Protein AF-A0A949FBZ5-F1 (afdb_monomer_lite)

Foldseek 3Di:
DDDDDDDDDDPPPPPPPPDDPDPPPPPDPPDDLVRLLVQLLVCVVVLVVVSNLVSLVVLCVVQVVVLQVLQVVDPAADDPVCLVVNSSLQSNLSSLQSNLVSCVVVVNNVSSVVSPVCSCPRRVNHDDDDD

Structure (mmCIF, N/CA/C/O backbone):
data_AF-A0A949FBZ5-F1
#
_entry.id   AF-A0A949FBZ5-F1
#
loop_
_atom_site.group_PDB
_atom_site.id
_atom_site.type_symbol
_atom_site.label_atom_id
_atom_site.label_alt_id
_atom_site.label_comp_id
_atom_site.label_asym_id
_atom_site.label_entity_id
_atom_site.label_seq_id
_atom_site.pdbx_PDB_ins_code
_atom_site.Cartn_x
_atom_site.Cartn_y
_atom_site.Cartn_z
_atom_site.occupancy
_atom_site.B_iso_or_equiv
_atom_site.auth_seq_id
_atom_site.auth_comp_id
_atom_site.auth_asym_id
_atom_site.auth_atom_id
_atom_site.pdbx_PDB_model_num
ATOM 1 N N . MET A 1 1 ? -19.988 66.604 53.204 1.00 41.81 1 MET A N 1
ATOM 2 C CA . MET A 1 1 ? -20.875 66.947 52.066 1.00 41.81 1 MET A CA 1
ATOM 3 C C . MET A 1 1 ? -20.045 67.502 50.923 1.00 41.81 1 MET A C 1
ATOM 5 O O . MET A 1 1 ? -19.118 68.251 51.193 1.00 41.81 1 MET A O 1
ATOM 9 N N . LYS A 1 2 ? -20.476 67.190 49.692 1.00 40.50 2 LYS A N 1
ATOM 10 C CA . LYS A 1 2 ? -19.964 67.603 48.368 1.00 40.50 2 LYS A CA 1
ATOM 11 C C . LYS A 1 2 ? -18.886 66.686 47.783 1.00 40.50 2 LYS A C 1
ATOM 13 O O . LYS A 1 2 ? -17.691 66.874 47.959 1.00 40.50 2 LYS A O 1
ATOM 18 N N . GLY A 1 3 ? -19.403 65.667 47.093 1.00 39.62 3 GLY A N 1
ATOM 19 C CA . GLY A 1 3 ? -18.664 64.713 46.285 1.00 39.62 3 GLY A CA 1
ATOM 20 C C . GLY A 1 3 ? -18.083 65.329 45.015 1.00 39.62 3 GLY A C 1
ATOM 21 O O . GLY A 1 3 ? -18.662 66.225 44.394 1.00 39.62 3 GLY A O 1
ATOM 22 N N . LEU A 1 4 ? -16.925 64.791 44.657 1.00 41.66 4 LEU A N 1
ATOM 23 C CA . LEU A 1 4 ? -16.175 65.044 43.443 1.00 41.66 4 LEU A CA 1
ATOM 24 C C . LEU A 1 4 ? -16.866 64.317 42.278 1.00 41.66 4 LEU A C 1
ATOM 26 O O . LEU A 1 4 ? -16.998 63.095 42.284 1.00 41.66 4 LEU A O 1
ATOM 30 N N . LYS A 1 5 ? -17.357 65.076 41.296 1.00 49.12 5 LYS A N 1
ATOM 31 C CA . LYS A 1 5 ? -17.934 64.538 40.060 1.00 49.12 5 LYS A CA 1
ATOM 32 C C . LYS A 1 5 ? -16.803 64.297 39.062 1.00 49.12 5 LYS A C 1
ATOM 34 O O . LYS A 1 5 ? -16.218 65.263 38.586 1.00 49.12 5 LYS A O 1
ATOM 39 N N . PHE A 1 6 ? -16.546 63.041 38.707 1.00 40.97 6 PHE A N 1
ATOM 40 C CA . PHE A 1 6 ? -15.725 62.695 37.548 1.00 40.97 6 PHE A CA 1
ATOM 41 C C . PHE A 1 6 ? -16.585 61.893 36.569 1.00 40.97 6 PHE A C 1
ATOM 43 O O . PHE A 1 6 ? -16.978 60.759 36.835 1.00 40.97 6 PHE A O 1
ATOM 50 N N . LYS A 1 7 ? -16.946 62.528 35.456 1.00 46.94 7 LYS A N 1
ATOM 51 C CA . LYS A 1 7 ? -17.469 61.878 34.254 1.00 46.94 7 LYS A CA 1
ATOM 52 C C . LYS A 1 7 ? -16.544 62.283 33.119 1.00 46.94 7 LYS A C 1
ATOM 54 O O . LYS A 1 7 ? -16.346 63.479 32.963 1.00 46.94 7 LYS A O 1
ATOM 59 N N . VAL A 1 8 ? -16.029 61.290 32.397 1.00 49.94 8 VAL A N 1
ATOM 60 C CA . VAL A 1 8 ? -15.719 61.189 30.949 1.00 49.94 8 VAL A CA 1
ATOM 61 C C . VAL A 1 8 ? -14.818 59.944 30.851 1.00 49.94 8 VAL A C 1
ATOM 63 O O . VAL A 1 8 ? -13.660 59.979 31.240 1.00 49.94 8 VAL A O 1
ATOM 66 N N . ILE A 1 9 ? -15.398 58.746 30.746 1.00 52.09 9 ILE A N 1
ATOM 67 C CA . ILE A 1 9 ? -15.591 57.991 29.491 1.00 52.09 9 ILE A CA 1
ATOM 68 C C . 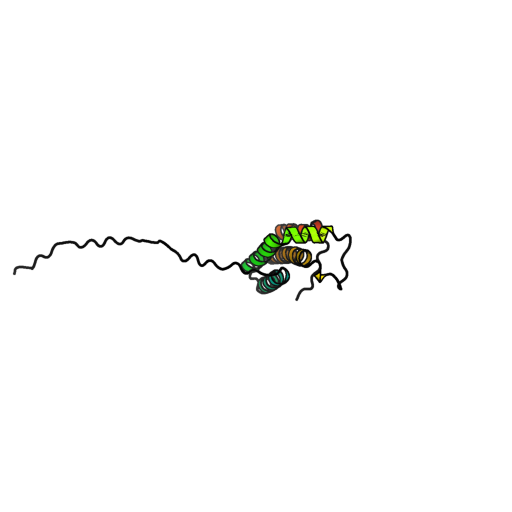ILE A 1 9 ? -14.308 57.956 28.648 1.00 52.09 9 ILE A C 1
ATOM 70 O O . ILE A 1 9 ? -14.118 58.775 27.756 1.00 52.09 9 ILE A O 1
ATOM 74 N N . VAL A 1 10 ? -13.464 56.957 28.910 1.00 47.28 10 VAL A N 1
ATOM 75 C CA . VAL A 1 10 ? -12.495 56.441 27.937 1.00 47.28 10 VAL A CA 1
ATOM 76 C C . VAL A 1 10 ? -13.044 55.092 27.486 1.00 47.28 10 VAL A C 1
ATOM 78 O O . VAL A 1 10 ? -12.854 54.076 28.150 1.00 47.28 10 VAL A O 1
ATOM 81 N N . ALA A 1 11 ? -13.818 55.097 26.403 1.00 50.03 11 ALA A N 1
ATOM 82 C CA . ALA A 1 11 ? -14.208 53.869 25.728 1.00 50.03 11 ALA A CA 1
ATOM 83 C C . ALA A 1 11 ? -12.986 53.371 24.947 1.00 50.03 11 ALA A C 1
ATOM 85 O O . ALA A 1 11 ? -12.652 53.892 23.885 1.00 50.03 11 ALA A O 1
ATOM 86 N N . PHE A 1 12 ? -12.285 52.400 25.529 1.00 48.59 12 PHE A N 1
ATOM 87 C CA . PHE A 1 12 ? -11.263 51.615 24.852 1.00 48.59 12 PHE A CA 1
ATOM 88 C C . PHE A 1 12 ? -11.953 50.838 23.722 1.00 48.59 12 PHE A C 1
ATOM 90 O O . PHE A 1 12 ? -12.697 49.891 23.975 1.00 48.59 12 PHE A O 1
ATOM 97 N N . PHE A 1 13 ? -11.736 51.252 22.474 1.00 47.72 13 PHE A N 1
ATOM 98 C CA . PHE A 1 13 ? -11.992 50.397 21.320 1.00 47.72 13 PHE A CA 1
ATOM 99 C C . PHE A 1 13 ? -10.988 49.240 21.384 1.00 47.72 13 PHE A C 1
ATOM 101 O O . PHE A 1 13 ? -9.863 49.347 20.900 1.00 47.72 13 PHE A O 1
ATOM 108 N N . LEU A 1 14 ? -11.386 48.135 22.021 1.00 50.00 14 LEU A N 1
ATOM 109 C CA . LEU A 1 14 ? -10.756 46.837 21.814 1.00 50.00 14 LEU A CA 1
ATOM 110 C C . LEU A 1 14 ? -11.072 46.417 20.380 1.00 50.00 14 LEU A C 1
ATOM 112 O O . LEU A 1 14 ? -12.089 45.787 20.097 1.00 50.00 14 LEU A O 1
ATOM 116 N N . VAL A 1 15 ? -10.191 46.815 19.465 1.00 48.91 15 VAL A N 1
ATOM 117 C CA . VAL A 1 15 ? -10.032 46.144 18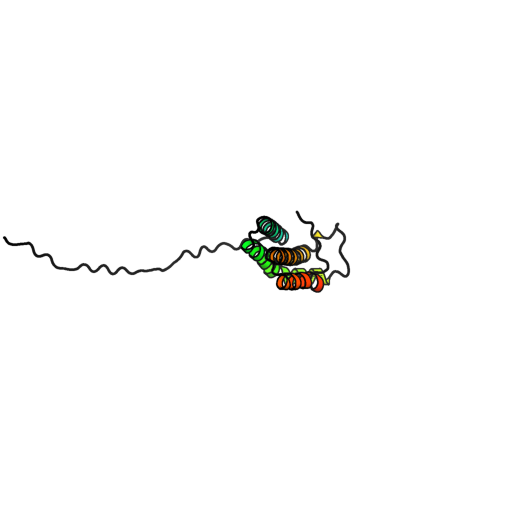.182 1.00 48.91 15 VAL A CA 1
ATOM 118 C C . VAL A 1 15 ? -9.593 44.724 18.525 1.00 48.91 15 VAL A C 1
ATOM 120 O O . VAL A 1 15 ? -8.423 44.459 18.790 1.00 48.91 15 VAL A O 1
ATOM 123 N N . LEU A 1 16 ? -10.569 43.821 18.594 1.00 51.84 16 LEU A N 1
ATOM 124 C CA . LEU A 1 16 ? -10.372 42.378 18.589 1.00 51.84 16 LEU A CA 1
ATOM 125 C C . LEU A 1 16 ? -9.872 42.005 17.191 1.00 51.84 16 LEU A C 1
ATOM 127 O O . LEU A 1 16 ? -10.604 41.529 16.327 1.00 51.84 16 LEU A O 1
ATOM 131 N N . TRP A 1 17 ? -8.596 42.301 16.965 1.00 48.78 17 TRP A N 1
ATOM 132 C CA . TRP A 1 17 ? -7.828 41.820 15.835 1.00 48.78 17 TRP A CA 1
ATOM 133 C C . TRP A 1 17 ? -7.444 40.370 16.146 1.00 48.78 17 TRP A C 1
ATOM 135 O O . TRP A 1 17 ? -6.321 40.059 16.527 1.00 48.78 17 TRP A O 1
ATOM 145 N N . CYS A 1 18 ? -8.410 39.458 16.025 1.00 46.59 18 CYS A N 1
ATOM 146 C CA . CYS A 1 18 ? -8.102 38.051 15.793 1.00 46.59 18 CYS A CA 1
ATOM 147 C C . CYS A 1 18 ? -7.612 37.925 14.348 1.00 46.59 18 CYS A C 1
ATOM 149 O O . CYS A 1 18 ? -8.332 37.457 13.473 1.00 46.59 18 CYS A O 1
ATOM 151 N N . SER A 1 19 ? -6.405 38.400 14.067 1.00 49.50 19 SER A N 1
ATOM 152 C CA . SER A 1 19 ? -5.719 38.079 12.820 1.00 49.50 19 SER A CA 1
ATOM 153 C C . SER A 1 19 ? -4.438 37.350 13.149 1.00 49.50 19 SER A C 1
ATOM 155 O O . SER A 1 19 ? -3.570 37.881 13.837 1.00 49.50 19 SER A O 1
ATOM 157 N N . GLY A 1 20 ? -4.349 36.139 12.618 1.00 49.75 20 GLY A N 1
ATOM 158 C CA . GLY A 1 20 ? -3.165 35.313 12.711 1.00 49.75 20 GLY A CA 1
ATOM 159 C C . GLY A 1 20 ? -3.230 34.359 13.886 1.00 49.75 20 GLY A C 1
ATOM 160 O O . GLY A 1 20 ? -2.381 34.402 14.768 1.00 49.75 20 GLY A O 1
ATOM 161 N N . GLY A 1 21 ? -4.188 33.426 13.856 1.00 49.44 21 GLY A N 1
ATOM 162 C CA . GLY A 1 21 ? -3.811 32.087 14.292 1.00 49.44 21 GLY A CA 1
ATOM 163 C C . GLY A 1 21 ? -2.518 31.747 13.554 1.00 49.44 21 GLY A C 1
ATOM 164 O O . GLY A 1 21 ? -2.453 31.929 12.336 1.00 49.44 21 GLY A O 1
ATOM 165 N N . LEU A 1 22 ? -1.475 31.389 14.304 1.00 44.25 22 LEU A N 1
ATOM 166 C CA . LEU A 1 22 ? -0.273 30.797 13.745 1.00 44.25 22 LEU A CA 1
ATOM 167 C C . LEU A 1 22 ? -0.735 29.665 12.829 1.00 44.25 22 LEU A C 1
ATOM 169 O O . LEU A 1 22 ? -1.101 28.592 13.301 1.00 44.25 22 LEU A O 1
ATOM 173 N N . VAL A 1 23 ? -0.725 29.900 11.520 1.00 56.47 23 VAL A N 1
ATOM 174 C CA . VAL A 1 23 ? -0.558 28.805 10.581 1.00 56.47 23 VAL A CA 1
ATOM 175 C C . VAL A 1 23 ? 0.891 28.407 10.794 1.00 56.47 23 VAL A C 1
ATOM 177 O O . VAL A 1 23 ? 1.808 28.967 10.196 1.00 56.47 23 VAL A O 1
ATOM 180 N N . ALA A 1 24 ? 1.108 27.525 11.768 1.00 47.91 24 ALA A N 1
ATOM 181 C CA . ALA A 1 24 ? 2.270 26.674 11.739 1.00 47.91 24 ALA A CA 1
ATOM 182 C C . ALA A 1 24 ? 2.131 25.917 10.419 1.00 47.91 24 ALA A C 1
ATOM 184 O O . ALA A 1 24 ? 1.331 24.991 10.316 1.00 47.91 24 ALA A O 1
ATOM 185 N N . ASN A 1 25 ? 2.827 26.388 9.384 1.00 48.03 25 ASN A N 1
ATOM 186 C CA . ASN A 1 25 ? 3.172 25.536 8.264 1.00 48.03 25 ASN A CA 1
ATOM 187 C C . ASN A 1 25 ? 4.016 24.428 8.888 1.00 48.03 25 ASN A C 1
ATOM 189 O O . ASN A 1 25 ? 5.217 24.601 9.090 1.00 48.03 25 ASN A O 1
ATOM 193 N N . ALA A 1 26 ? 3.355 23.353 9.319 1.00 56.94 26 ALA A N 1
ATOM 194 C CA . ALA A 1 26 ? 4.017 22.084 9.502 1.00 56.94 26 ALA A CA 1
ATOM 195 C C . ALA A 1 26 ? 4.580 21.769 8.120 1.00 56.94 26 ALA A C 1
ATOM 197 O O . ALA A 1 26 ? 3.823 21.543 7.179 1.00 56.94 26 ALA A O 1
ATOM 198 N N . GLU A 1 27 ? 5.890 21.924 7.978 1.00 58.28 27 GLU A N 1
ATOM 199 C CA . GLU A 1 27 ? 6.611 21.450 6.811 1.00 58.28 27 GLU A CA 1
ATOM 200 C C . GLU A 1 27 ? 6.234 19.975 6.658 1.00 58.28 27 GLU A C 1
ATOM 202 O O . GLU A 1 27 ? 6.450 19.179 7.575 1.00 58.28 27 GLU A O 1
ATOM 207 N N . GLU A 1 28 ? 5.514 19.654 5.581 1.00 65.50 28 GLU A N 1
ATOM 208 C CA . GLU A 1 28 ? 5.059 18.295 5.318 1.00 65.50 28 GLU A CA 1
ATOM 209 C C . GLU A 1 28 ? 6.308 17.416 5.213 1.00 65.50 28 GLU A C 1
ATOM 211 O O . GLU A 1 28 ? 7.181 17.684 4.390 1.00 65.50 28 GLU A O 1
ATOM 216 N N . GLU A 1 29 ? 6.437 16.432 6.110 1.00 73.56 29 GLU A N 1
ATOM 217 C CA . GLU A 1 29 ? 7.624 15.576 6.204 1.00 73.56 29 GLU A CA 1
ATOM 218 C C . GLU A 1 29 ? 7.842 14.892 4.840 1.00 73.56 29 GLU A C 1
ATOM 220 O O . GLU A 1 29 ? 7.065 14.020 4.446 1.00 73.56 29 GLU A O 1
ATOM 225 N N . GLU A 1 30 ? 8.873 15.304 4.089 1.00 85.50 30 GLU A N 1
ATOM 226 C CA . GLU A 1 30 ? 9.219 14.674 2.813 1.00 85.50 30 GLU A CA 1
ATOM 227 C C . GLU A 1 30 ? 9.878 13.319 3.087 1.00 85.50 30 GLU A C 1
ATOM 229 O O . GLU A 1 30 ? 11.093 13.192 3.252 1.00 85.50 30 GLU A O 1
ATOM 234 N N . LEU A 1 31 ? 9.037 12.295 3.199 1.00 93.19 31 LEU A N 1
ATOM 235 C CA . LEU A 1 31 ? 9.446 10.928 3.482 1.00 93.19 31 LEU A CA 1
ATOM 236 C C . LEU A 1 31 ? 9.656 10.135 2.195 1.00 93.19 31 LEU A C 1
ATOM 238 O O . LEU A 1 31 ? 8.905 10.270 1.233 1.00 93.19 31 LEU A O 1
ATOM 242 N N . SER A 1 32 ? 10.657 9.254 2.208 1.00 95.62 32 SER A N 1
ATOM 243 C CA . SER A 1 32 ? 10.807 8.226 1.178 1.00 95.62 32 SER A CA 1
ATOM 244 C C . SER A 1 32 ? 9.666 7.199 1.257 1.00 95.62 32 SER A C 1
ATOM 246 O O . SER A 1 32 ? 9.045 7.062 2.321 1.00 95.62 32 SER A O 1
ATOM 248 N N . PRO A 1 33 ? 9.420 6.407 0.192 1.00 95.62 33 PRO A N 1
ATOM 249 C CA . PRO A 1 33 ? 8.411 5.346 0.221 1.00 95.62 33 PRO A CA 1
ATOM 250 C C . PRO A 1 33 ? 8.589 4.411 1.427 1.00 95.62 33 PRO A C 1
ATOM 252 O O . PRO A 1 33 ? 7.641 4.157 2.171 1.00 95.62 33 PRO A O 1
ATOM 255 N N . LYS A 1 34 ? 9.835 3.989 1.691 1.00 94.12 34 LYS A N 1
ATOM 256 C CA . LYS A 1 34 ? 10.192 3.136 2.834 1.00 94.12 34 LYS A CA 1
ATOM 257 C C . LYS A 1 34 ? 9.937 3.800 4.191 1.00 94.12 34 LYS A C 1
ATOM 259 O O . LYS A 1 34 ? 9.494 3.138 5.127 1.00 94.12 34 LYS A O 1
ATOM 264 N N . ALA A 1 35 ? 10.204 5.096 4.321 1.00 95.44 35 ALA A N 1
ATOM 265 C CA . ALA A 1 35 ? 9.979 5.793 5.581 1.00 95.44 35 ALA A CA 1
ATOM 266 C C . ALA A 1 35 ? 8.481 5.936 5.899 1.00 95.44 35 ALA A C 1
ATOM 268 O O . ALA A 1 35 ? 8.094 5.768 7.056 1.00 95.44 35 ALA A O 1
ATOM 269 N N . PHE A 1 36 ? 7.629 6.158 4.891 1.00 96.88 36 PHE A N 1
ATOM 270 C CA . PHE A 1 36 ? 6.175 6.171 5.085 1.00 96.88 36 PHE A CA 1
ATOM 271 C C . PHE A 1 36 ? 5.648 4.844 5.638 1.00 96.88 36 PHE A C 1
ATOM 273 O O . PHE A 1 36 ? 4.938 4.839 6.642 1.00 96.88 36 PHE A O 1
ATOM 280 N N . ILE A 1 37 ? 6.021 3.718 5.023 1.00 96.06 37 ILE A N 1
ATOM 281 C CA . ILE A 1 37 ? 5.560 2.393 5.466 1.00 96.06 37 ILE A CA 1
ATOM 282 C C . ILE A 1 37 ? 6.095 2.014 6.849 1.00 96.06 37 ILE A C 1
ATOM 284 O O . ILE A 1 37 ? 5.350 1.432 7.632 1.00 96.06 37 ILE A O 1
ATOM 288 N N . MET A 1 38 ? 7.321 2.412 7.211 1.00 96.06 38 MET A N 1
ATOM 289 C CA . MET A 1 38 ? 7.820 2.235 8.584 1.00 96.06 38 MET A CA 1
ATOM 290 C C . MET A 1 38 ? 6.939 2.967 9.607 1.00 96.06 38 MET A C 1
ATOM 292 O O . MET A 1 38 ? 6.496 2.364 10.584 1.00 96.06 38 MET A O 1
ATOM 296 N N . ARG A 1 39 ? 6.613 4.242 9.359 1.00 97.12 39 ARG A N 1
ATOM 297 C CA . ARG A 1 39 ? 5.742 5.028 10.250 1.00 97.12 39 ARG A CA 1
ATOM 298 C C . ARG A 1 39 ? 4.310 4.486 10.292 1.00 97.12 39 ARG A C 1
ATOM 300 O O . ARG A 1 39 ? 3.680 4.499 11.349 1.00 97.12 39 ARG A O 1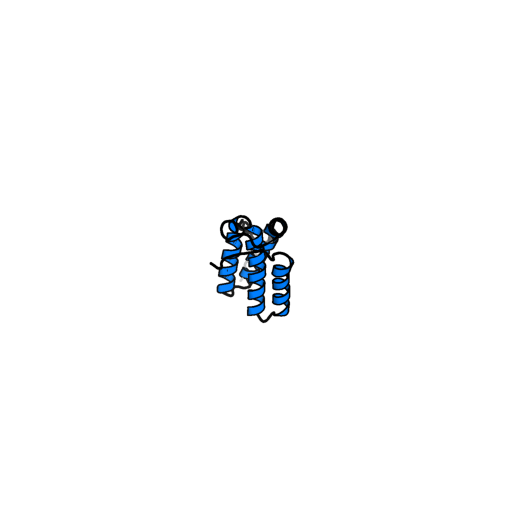
ATOM 307 N N . ALA A 1 40 ? 3.800 3.985 9.166 1.00 97.56 40 ALA A N 1
ATOM 308 C CA . ALA A 1 40 ? 2.486 3.355 9.093 1.00 97.56 40 ALA A CA 1
ATOM 309 C C . ALA A 1 40 ? 2.413 2.073 9.939 1.00 97.56 40 ALA A C 1
ATOM 311 O O . ALA A 1 40 ? 1.455 1.906 10.698 1.00 97.56 40 ALA A O 1
ATOM 312 N N . TRP A 1 41 ? 3.432 1.210 9.862 1.00 97.31 41 TRP A N 1
ATOM 313 C CA . TRP A 1 41 ? 3.533 -0.001 10.681 1.00 97.31 41 TRP A CA 1
ATOM 314 C C . TRP A 1 41 ? 3.618 0.311 12.173 1.00 97.31 41 TRP A C 1
ATOM 31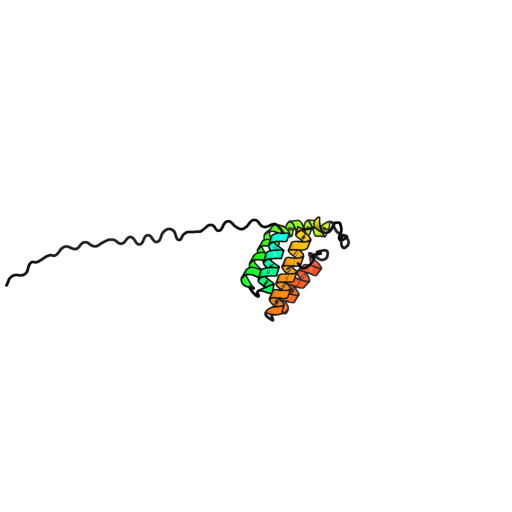6 O O . TRP A 1 41 ? 2.868 -0.264 12.964 1.00 97.31 41 TRP A O 1
ATOM 326 N N . GLU A 1 42 ? 4.477 1.260 12.555 1.00 97.31 42 GLU A N 1
ATOM 327 C CA . GLU A 1 42 ? 4.600 1.725 13.941 1.00 97.31 42 GLU A CA 1
ATOM 328 C C . GLU A 1 42 ? 3.254 2.233 14.484 1.00 97.31 42 GLU A C 1
ATOM 330 O O . GLU A 1 42 ? 2.827 1.837 15.573 1.00 97.31 42 GLU A O 1
ATOM 335 N N . ALA A 1 43 ? 2.549 3.066 13.710 1.00 98.12 43 ALA A N 1
ATOM 336 C CA . ALA A 1 43 ? 1.241 3.593 14.086 1.00 98.12 43 ALA A CA 1
ATOM 337 C C . ALA A 1 43 ? 0.179 2.488 14.208 1.00 98.12 43 ALA A C 1
ATOM 339 O O . ALA A 1 43 ? -0.556 2.446 15.197 1.00 98.12 43 ALA A O 1
ATOM 340 N N . TRP A 1 44 ? 0.124 1.562 13.243 1.00 98.06 44 TRP A N 1
ATOM 341 C CA . TRP A 1 44 ? -0.833 0.453 13.266 1.00 98.06 44 TRP A CA 1
ATOM 342 C C . TRP A 1 44 ? -0.597 -0.480 14.457 1.00 98.06 44 TRP A C 1
ATOM 344 O O . TRP A 1 44 ? -1.543 -0.806 15.177 1.00 98.06 44 TRP A O 1
ATOM 354 N N . GLY A 1 45 ? 0.663 -0.830 14.739 1.00 96.56 45 GLY A N 1
ATOM 355 C CA . GLY A 1 45 ? 1.036 -1.633 15.907 1.00 96.56 45 GLY A CA 1
ATOM 356 C C . GLY A 1 45 ? 0.662 -0.964 17.235 1.00 96.56 45 GLY A C 1
ATOM 357 O O . GLY A 1 45 ? 0.246 -1.638 18.180 1.00 96.56 45 GLY A O 1
ATOM 358 N N . ALA A 1 46 ? 0.720 0.369 17.293 1.00 98.00 46 ALA A N 1
ATOM 359 C CA . ALA A 1 46 ? 0.253 1.165 18.428 1.00 98.00 46 ALA A CA 1
ATOM 360 C C . ALA A 1 46 ? -1.278 1.356 18.477 1.00 98.00 46 ALA A C 1
ATOM 362 O O . ALA A 1 46 ? -1.785 1.953 19.431 1.00 98.00 46 ALA A O 1
ATOM 363 N N . LYS A 1 47 ? -2.021 0.852 17.481 1.00 97.50 47 LYS A N 1
ATOM 364 C CA . LYS A 1 47 ? -3.459 1.099 17.258 1.00 97.50 47 LYS A CA 1
ATOM 365 C C . LYS A 1 47 ? -3.810 2.585 17.106 1.00 97.50 47 LYS A C 1
ATOM 367 O O . LYS A 1 47 ? -4.942 2.990 17.372 1.00 97.50 47 LYS A O 1
ATOM 372 N N . ASP A 1 48 ? -2.852 3.397 16.667 1.00 98.50 48 ASP A N 1
ATOM 373 C CA . ASP A 1 48 ? -3.048 4.804 16.316 1.00 98.50 48 ASP A CA 1
ATOM 374 C C . ASP A 1 48 ? -3.572 4.888 14.877 1.00 98.50 48 ASP A C 1
ATOM 376 O O . ASP A 1 48 ? -2.845 5.208 13.937 1.00 98.50 48 ASP A O 1
ATOM 380 N N . PHE A 1 49 ? -4.848 4.532 14.699 1.00 98.25 49 PHE A N 1
ATOM 381 C CA . PHE A 1 49 ? -5.451 4.419 13.371 1.00 98.25 49 PHE A CA 1
ATOM 382 C C . PHE A 1 49 ? -5.450 5.739 12.599 1.00 98.25 49 PHE A C 1
ATOM 384 O O . PHE A 1 49 ? -5.328 5.718 11.379 1.00 98.25 49 PHE A O 1
ATOM 391 N N . GLU A 1 50 ? -5.553 6.878 13.287 1.00 98.06 50 GLU A N 1
ATOM 392 C CA . GLU A 1 50 ? -5.470 8.195 12.652 1.00 98.06 50 GLU A CA 1
ATOM 393 C C . GLU A 1 50 ? -4.118 8.366 11.954 1.00 98.06 50 GLU A C 1
ATOM 395 O O . GLU A 1 50 ? -4.072 8.666 10.759 1.00 98.06 50 GLU A O 1
ATOM 400 N N . LYS A 1 51 ? -3.013 8.074 12.652 1.00 98.19 51 LYS A N 1
ATOM 401 C CA . LYS A 1 51 ? -1.685 8.110 12.030 1.00 98.19 51 LYS A CA 1
ATOM 402 C C . LYS A 1 51 ? -1.470 6.998 11.015 1.00 98.19 51 LYS A C 1
ATOM 404 O O . LYS A 1 51 ? -0.787 7.231 10.019 1.00 98.19 51 LYS A O 1
ATOM 409 N N . THR A 1 52 ? -2.043 5.814 11.229 1.00 98.62 52 THR A N 1
ATOM 410 C CA . THR A 1 52 ? -1.990 4.726 10.244 1.00 98.62 52 THR A CA 1
ATOM 411 C C . THR A 1 52 ? -2.556 5.188 8.904 1.00 98.62 52 THR A C 1
ATOM 413 O O . THR A 1 52 ? -1.879 5.072 7.881 1.00 98.62 52 THR A O 1
ATOM 416 N N . PHE A 1 53 ? -3.766 5.756 8.899 1.00 98.62 53 PHE A N 1
ATOM 417 C CA . PHE A 1 53 ? -4.374 6.271 7.673 1.00 98.62 53 PHE A CA 1
ATOM 418 C C . PHE A 1 53 ? -3.603 7.471 7.129 1.00 98.62 53 PHE A C 1
ATOM 420 O O . PHE A 1 53 ? -3.305 7.489 5.942 1.00 98.62 53 PHE A O 1
ATOM 427 N N . TYR A 1 54 ? -3.154 8.393 7.982 1.00 97.81 54 TYR A N 1
ATOM 428 C CA . TYR A 1 54 ? -2.340 9.529 7.546 1.00 97.81 54 TYR A CA 1
ATOM 429 C C . TYR A 1 54 ? -1.091 9.104 6.753 1.00 97.81 54 TYR A C 1
ATOM 431 O O . TYR A 1 54 ? -0.891 9.564 5.630 1.00 97.81 54 TYR A O 1
ATOM 439 N N . TYR A 1 55 ? -0.250 8.219 7.301 1.00 98.25 55 TYR A N 1
ATOM 440 C CA . TYR A 1 55 ? 1.000 7.833 6.636 1.00 98.25 55 TYR A CA 1
ATOM 441 C C . TYR A 1 55 ? 0.764 6.987 5.382 1.00 98.25 55 TYR A C 1
ATOM 443 O O . TYR A 1 55 ? 1.460 7.173 4.383 1.00 98.25 55 TYR A O 1
ATOM 451 N N . THR A 1 56 ? -0.225 6.088 5.410 1.00 98.56 56 THR A N 1
ATOM 452 C CA . THR A 1 56 ? -0.574 5.272 4.236 1.00 98.56 56 THR A CA 1
ATOM 453 C C . THR A 1 56 ? -1.158 6.124 3.111 1.00 98.56 56 THR A C 1
ATOM 455 O O . THR A 1 56 ? -0.719 5.996 1.971 1.00 98.56 56 THR A O 1
ATOM 458 N N . GLU A 1 57 ? -2.074 7.048 3.410 1.00 98.44 57 GLU A N 1
ATOM 459 C CA . GLU A 1 57 ? -2.661 7.957 2.418 1.00 98.44 57 GLU A CA 1
ATOM 460 C C . GLU A 1 57 ? -1.611 8.865 1.780 1.00 98.44 57 GLU A C 1
ATOM 462 O O . GLU A 1 57 ? -1.601 9.003 0.560 1.00 98.44 57 GLU A O 1
ATOM 467 N N . ARG A 1 58 ? -0.689 9.434 2.569 1.00 97.75 58 ARG A N 1
ATOM 468 C CA . ARG A 1 58 ? 0.403 10.257 2.023 1.00 97.75 58 ARG A CA 1
ATOM 469 C C . ARG A 1 58 ? 1.342 9.447 1.125 1.00 97.75 58 ARG A C 1
ATOM 471 O O . ARG A 1 58 ? 1.755 9.944 0.079 1.00 97.75 58 ARG A O 1
ATOM 478 N N . CYS A 1 59 ? 1.640 8.195 1.483 1.00 98.12 59 CYS A N 1
ATOM 479 C CA . CYS A 1 59 ? 2.419 7.301 0.624 1.00 98.12 59 CYS A CA 1
ATOM 480 C C . CYS A 1 59 ? 1.708 7.049 -0.714 1.00 98.12 59 CYS A C 1
ATOM 482 O O . CYS A 1 59 ? 2.301 7.231 -1.778 1.00 98.12 59 CYS A O 1
ATOM 484 N N . ILE A 1 60 ? 0.425 6.679 -0.658 1.00 98.62 60 ILE A N 1
ATOM 485 C CA . ILE A 1 60 ? -0.403 6.397 -1.836 1.00 98.62 60 ILE A CA 1
ATOM 486 C C . ILE A 1 60 ? -0.506 7.639 -2.730 1.00 98.62 60 ILE A C 1
ATOM 488 O O . ILE A 1 60 ? -0.268 7.551 -3.934 1.00 98.62 60 ILE A O 1
ATOM 492 N N . GLU A 1 61 ? -0.809 8.802 -2.157 1.00 97.94 61 GLU A N 1
ATOM 493 C CA . GLU A 1 61 ? -0.934 10.064 -2.890 1.00 97.94 61 GLU A CA 1
ATOM 494 C C . GLU A 1 61 ? 0.353 10.416 -3.640 1.00 97.94 61 GLU A C 1
ATOM 496 O O . GLU A 1 61 ? 0.305 10.793 -4.810 1.00 97.94 61 GLU A O 1
ATOM 501 N N . ARG A 1 62 ? 1.510 10.252 -2.993 1.00 97.38 62 ARG A N 1
ATOM 502 C CA . ARG A 1 62 ? 2.794 10.673 -3.561 1.00 97.38 62 ARG A CA 1
ATOM 503 C C . ARG A 1 62 ? 3.374 9.670 -4.557 1.00 97.38 62 ARG A C 1
ATOM 505 O O . ARG A 1 62 ? 4.053 10.079 -5.496 1.00 97.38 62 ARG A O 1
ATOM 512 N N . TYR A 1 63 ? 3.133 8.375 -4.355 1.00 98.31 63 TYR A N 1
ATOM 513 C CA . TYR A 1 63 ? 3.862 7.316 -5.060 1.00 98.31 63 TYR A CA 1
ATOM 514 C C . TYR A 1 63 ? 2.994 6.392 -5.920 1.00 98.31 63 TYR A C 1
ATOM 516 O O . TYR A 1 63 ? 3.553 5.558 -6.628 1.00 98.31 63 TYR A O 1
ATOM 524 N N . SER A 1 64 ? 1.664 6.529 -5.927 1.00 98.56 64 SER A N 1
ATOM 525 C CA . SER A 1 64 ? 0.775 5.636 -6.698 1.00 98.56 64 SER A CA 1
ATOM 526 C C . SER A 1 64 ? 1.031 5.643 -8.207 1.00 98.56 64 SER A C 1
ATOM 528 O O . SER A 1 64 ? 1.020 4.573 -8.812 1.00 98.56 64 SER A O 1
ATOM 530 N N . GLU A 1 65 ? 1.301 6.803 -8.811 1.00 98.44 65 GLU A N 1
ATOM 531 C CA . GLU A 1 65 ? 1.679 6.909 -10.232 1.00 98.44 65 GLU A CA 1
ATOM 532 C C . GLU A 1 65 ? 2.944 6.086 -10.514 1.00 98.44 65 GLU A C 1
ATOM 534 O O . GLU A 1 65 ? 2.948 5.204 -11.373 1.00 98.44 65 GLU A O 1
ATOM 539 N N . LYS A 1 66 ? 3.998 6.290 -9.711 1.00 98.50 66 LYS A N 1
ATOM 540 C CA . LYS A 1 66 ? 5.263 5.565 -9.862 1.00 98.50 66 LYS A CA 1
ATOM 541 C C . LYS A 1 66 ? 5.108 4.062 -9.618 1.00 98.50 66 LYS A C 1
ATOM 543 O O . LYS A 1 66 ? 5.657 3.257 -10.365 1.00 98.50 66 LYS A O 1
ATOM 548 N N . ALA A 1 67 ? 4.325 3.686 -8.613 1.00 98.56 67 ALA A N 1
ATOM 549 C CA . ALA A 1 67 ? 3.997 2.300 -8.306 1.00 98.56 67 ALA A CA 1
ATOM 550 C C . ALA A 1 67 ? 3.286 1.601 -9.476 1.00 98.56 67 ALA A C 1
ATOM 552 O O . ALA A 1 67 ? 3.577 0.442 -9.765 1.00 98.56 67 ALA A O 1
ATOM 553 N N . LYS A 1 68 ? 2.385 2.303 -10.178 1.00 98.56 68 LYS A N 1
ATOM 554 C CA . LYS A 1 68 ? 1.699 1.775 -11.367 1.00 98.56 68 LYS A CA 1
ATOM 555 C C . LYS A 1 68 ? 2.653 1.581 -12.542 1.00 98.56 68 LYS A C 1
ATOM 557 O O . LYS A 1 68 ? 2.545 0.574 -13.238 1.00 98.56 68 LYS A O 1
ATOM 562 N N . GLU A 1 69 ? 3.608 2.491 -12.740 1.00 98.38 69 GLU A N 1
ATOM 563 C CA . GLU A 1 69 ? 4.682 2.289 -13.721 1.00 98.38 69 GLU A CA 1
ATOM 564 C C . GLU A 1 69 ? 5.506 1.041 -13.387 1.00 98.38 69 GLU A C 1
ATOM 566 O O . GLU A 1 69 ? 5.705 0.184 -14.242 1.00 98.38 69 GLU A O 1
ATOM 571 N N . GLU A 1 70 ? 5.957 0.920 -12.137 1.00 98.12 70 GLU A N 1
ATOM 572 C CA . GLU A 1 70 ? 6.751 -0.212 -11.649 1.00 98.12 70 GLU A CA 1
ATOM 573 C C . GLU A 1 70 ? 6.014 -1.550 -11.792 1.00 98.12 70 GLU A C 1
ATOM 575 O O . GLU A 1 70 ? 6.593 -2.507 -12.307 1.00 98.12 70 GLU A O 1
ATOM 580 N N . GLN A 1 71 ? 4.730 -1.604 -11.423 1.00 98.06 71 GLN A N 1
ATOM 581 C CA . GLN A 1 71 ? 3.866 -2.771 -11.623 1.00 98.06 71 GLN A CA 1
ATOM 582 C C . GLN A 1 71 ? 3.773 -3.153 -13.106 1.00 98.06 71 GLN A C 1
ATOM 584 O O . GLN A 1 71 ? 3.838 -4.335 -13.434 1.00 98.06 71 GLN A O 1
ATOM 589 N N . ALA A 1 72 ? 3.633 -2.175 -14.006 1.00 97.81 72 ALA A N 1
ATOM 590 C CA . ALA A 1 72 ? 3.488 -2.424 -15.440 1.00 97.81 72 ALA A CA 1
ATOM 591 C C . ALA A 1 72 ? 4.767 -2.973 -16.102 1.00 97.81 72 ALA A C 1
ATOM 593 O O . ALA A 1 72 ? 4.683 -3.584 -17.166 1.00 97.81 72 ALA A O 1
ATOM 594 N N . PHE A 1 73 ? 5.941 -2.780 -15.489 1.00 96.38 73 PHE A N 1
ATOM 595 C CA . PHE A 1 73 ? 7.202 -3.369 -15.957 1.00 96.38 73 PHE A CA 1
ATOM 596 C C . PHE A 1 73 ? 7.372 -4.846 -15.579 1.00 96.38 73 PHE A C 1
ATOM 598 O O . PHE A 1 73 ? 8.308 -5.491 -16.057 1.00 96.38 73 PHE A O 1
ATOM 605 N N . LEU A 1 74 ? 6.510 -5.378 -14.715 1.00 96.88 74 LEU A N 1
ATOM 606 C CA . LEU A 1 74 ? 6.611 -6.728 -14.181 1.00 96.88 74 LEU A CA 1
ATOM 607 C C . LEU A 1 74 ? 5.566 -7.646 -14.823 1.00 96.88 74 LEU A C 1
ATOM 609 O O . LEU A 1 74 ? 4.393 -7.308 -14.929 1.00 96.88 74 LEU A O 1
ATOM 613 N N . GLU A 1 75 ? 5.992 -8.848 -15.208 1.00 95.69 75 GLU A N 1
ATOM 614 C CA . GLU A 1 75 ? 5.104 -9.943 -15.645 1.00 95.69 75 GLU A CA 1
ATOM 615 C C . GLU A 1 75 ? 5.038 -11.082 -14.611 1.00 95.69 75 GLU A C 1
ATOM 617 O O . GLU A 1 75 ? 4.257 -12.029 -14.725 1.00 95.69 75 GLU A O 1
ATOM 622 N N . ALA A 1 76 ? 5.894 -11.010 -13.594 1.00 96.12 76 ALA A N 1
ATOM 623 C CA . ALA A 1 76 ? 6.007 -11.957 -12.500 1.00 96.12 76 ALA A CA 1
ATOM 624 C C . ALA A 1 76 ? 6.640 -11.256 -11.293 1.00 96.12 76 ALA A C 1
ATOM 626 O O . ALA A 1 76 ? 7.199 -10.166 -11.418 1.00 96.12 76 ALA A O 1
ATOM 627 N N . PHE A 1 77 ? 6.598 -11.910 -10.133 1.00 95.12 77 PHE A N 1
ATOM 628 C CA . PHE A 1 77 ? 7.286 -11.413 -8.948 1.00 95.12 77 PHE A CA 1
ATOM 629 C C . PHE A 1 77 ? 8.797 -11.271 -9.208 1.00 95.12 77 PHE A C 1
ATOM 631 O O . PHE A 1 77 ? 9.433 -12.257 -9.603 1.00 95.12 77 PHE A O 1
ATOM 638 N N . PRO A 1 78 ? 9.391 -10.083 -8.983 1.00 93.44 78 PRO A N 1
ATOM 639 C CA . PRO A 1 78 ? 10.836 -9.915 -9.061 1.00 93.44 78 PRO A CA 1
ATOM 640 C C . PRO A 1 78 ? 11.537 -10.748 -7.982 1.00 93.44 78 PRO A C 1
ATOM 642 O O . PRO A 1 78 ? 10.973 -11.001 -6.916 1.00 93.44 78 PRO A O 1
ATOM 645 N N . SER A 1 79 ? 12.781 -11.163 -8.243 1.00 93.38 79 SER A N 1
ATOM 646 C CA . SER A 1 79 ? 13.589 -11.849 -7.231 1.00 93.38 79 SER A CA 1
ATOM 647 C C . SER A 1 79 ? 13.917 -10.910 -6.067 1.00 93.38 79 SER A C 1
ATOM 649 O O . SER A 1 79 ? 13.964 -9.687 -6.214 1.00 93.38 79 SER A O 1
ATOM 651 N N . THR A 1 80 ? 14.214 -11.483 -4.903 1.00 88.62 80 THR A N 1
ATOM 652 C CA . THR A 1 80 ? 14.569 -10.714 -3.700 1.00 88.62 80 THR A CA 1
ATOM 653 C C . THR A 1 80 ? 15.825 -9.857 -3.877 1.00 88.62 80 THR A C 1
ATOM 655 O O . THR A 1 80 ? 15.986 -8.870 -3.175 1.00 88.62 80 THR A O 1
ATOM 658 N N . GLU A 1 81 ? 16.709 -10.203 -4.817 1.00 90.81 81 GLU A N 1
ATOM 659 C CA . GLU A 1 81 ? 17.930 -9.439 -5.118 1.00 90.81 81 GLU A CA 1
ATOM 660 C C . GLU A 1 81 ? 17.645 -8.090 -5.791 1.00 90.81 81 GLU A C 1
ATOM 662 O O . GLU A 1 81 ? 18.470 -7.183 -5.719 1.00 90.81 81 GLU A O 1
ATOM 667 N N . VAL A 1 82 ? 16.492 -7.957 -6.455 1.00 91.62 82 VAL A N 1
ATOM 668 C CA . VAL A 1 82 ? 16.121 -6.753 -7.217 1.00 91.62 82 VAL A CA 1
ATOM 669 C C . VAL A 1 82 ? 14.816 -6.126 -6.737 1.00 91.62 82 VAL A C 1
ATOM 671 O O . VAL A 1 82 ? 14.373 -5.136 -7.310 1.00 91.62 82 VAL A O 1
ATOM 674 N N . MET A 1 83 ? 14.198 -6.663 -5.679 1.00 90.38 83 MET A N 1
ATOM 675 C CA . MET A 1 83 ? 12.925 -6.152 -5.166 1.00 90.38 83 MET A CA 1
ATOM 676 C C . MET A 1 83 ? 13.004 -4.676 -4.750 1.00 90.38 83 MET A C 1
ATOM 678 O O . MET A 1 83 ? 12.028 -3.951 -4.907 1.00 90.38 83 MET A O 1
ATOM 682 N N . GLU A 1 84 ? 14.169 -4.216 -4.277 1.00 90.19 84 GLU A N 1
ATOM 683 C CA . GLU A 1 84 ? 14.394 -2.822 -3.870 1.00 90.19 84 GLU A CA 1
ATOM 684 C C . GLU A 1 84 ? 14.309 -1.829 -5.040 1.00 90.19 84 GLU A C 1
ATOM 686 O O . GLU A 1 84 ? 14.107 -0.641 -4.812 1.00 90.19 84 GLU A O 1
ATOM 691 N N . LEU A 1 85 ? 14.403 -2.298 -6.292 1.00 94.38 85 LEU A N 1
ATOM 692 C CA . LEU A 1 85 ? 14.210 -1.454 -7.478 1.00 94.38 85 LEU A CA 1
ATOM 693 C C . LEU A 1 85 ? 12.748 -1.027 -7.680 1.00 94.38 85 LEU A C 1
ATOM 695 O O . LEU A 1 85 ? 12.492 -0.120 -8.467 1.00 94.38 85 LEU A O 1
ATOM 699 N N . TYR A 1 86 ? 11.810 -1.679 -6.991 1.00 96.62 86 TYR A N 1
ATOM 700 C CA . TYR A 1 86 ? 10.368 -1.452 -7.095 1.00 96.62 86 TYR A CA 1
ATOM 701 C C . TYR A 1 86 ? 9.824 -0.846 -5.791 1.00 96.62 86 TYR A C 1
ATOM 703 O O . TYR A 1 86 ? 8.826 -1.304 -5.230 1.00 96.62 86 TYR A O 1
ATOM 711 N N . GLU A 1 87 ? 10.547 0.131 -5.232 1.00 96.25 87 GLU A N 1
ATOM 712 C CA . GLU A 1 87 ? 10.260 0.681 -3.903 1.00 96.25 87 GLU A CA 1
ATOM 713 C C . GLU A 1 87 ? 8.889 1.361 -3.806 1.00 96.25 87 GLU A C 1
ATOM 715 O O . GLU A 1 87 ? 8.236 1.249 -2.765 1.00 96.25 87 GLU A O 1
ATOM 720 N N . ALA A 1 88 ? 8.425 2.027 -4.869 1.00 97.88 88 ALA A N 1
ATOM 721 C CA . ALA A 1 88 ? 7.134 2.704 -4.866 1.00 97.88 88 ALA A CA 1
ATOM 722 C C . ALA A 1 88 ? 5.999 1.679 -4.908 1.00 97.88 88 ALA A C 1
ATOM 724 O O . ALA A 1 88 ? 5.065 1.772 -4.112 1.00 97.88 88 ALA A O 1
ATOM 725 N N . LEU A 1 89 ? 6.109 0.667 -5.773 1.00 98.38 89 LEU A N 1
ATOM 726 C CA . LEU A 1 89 ? 5.182 -0.460 -5.835 1.00 98.38 89 LEU A CA 1
ATOM 727 C C . LEU A 1 89 ? 5.072 -1.152 -4.477 1.00 98.38 89 LEU A C 1
ATOM 729 O O . LEU A 1 89 ? 3.972 -1.311 -3.943 1.00 98.38 89 LEU A O 1
ATOM 733 N N . ASN A 1 90 ? 6.213 -1.510 -3.892 1.00 97.50 90 ASN A N 1
ATOM 734 C CA . ASN A 1 90 ? 6.250 -2.203 -2.612 1.00 97.50 90 ASN A CA 1
ATOM 735 C C . ASN A 1 90 ? 5.638 -1.343 -1.497 1.00 97.50 90 ASN A C 1
ATOM 737 O O . ASN A 1 90 ? 4.851 -1.849 -0.694 1.00 97.50 90 ASN A O 1
ATOM 741 N N . ALA A 1 91 ? 5.938 -0.042 -1.463 1.00 97.81 91 ALA A N 1
ATOM 742 C CA . ALA A 1 91 ? 5.416 0.863 -0.446 1.00 97.81 91 ALA A CA 1
ATOM 743 C C . ALA A 1 91 ? 3.909 1.125 -0.581 1.00 97.81 91 ALA A C 1
ATOM 745 O O . ALA A 1 91 ? 3.187 1.084 0.417 1.00 97.81 91 ALA A O 1
ATOM 746 N N . VAL A 1 92 ? 3.411 1.357 -1.798 1.00 98.50 92 VAL A N 1
ATOM 747 C CA . VAL A 1 92 ? 1.984 1.619 -2.050 1.00 98.50 92 VAL A CA 1
ATOM 748 C C . VAL A 1 92 ? 1.153 0.360 -1.809 1.00 98.50 92 VAL A C 1
ATOM 750 O O . VAL A 1 92 ? 0.146 0.427 -1.103 1.00 98.50 92 VAL A O 1
ATOM 753 N N . GLY A 1 93 ? 1.606 -0.801 -2.295 1.00 98.31 93 GLY A N 1
ATOM 754 C CA . GLY A 1 93 ? 0.953 -2.083 -2.016 1.00 98.31 93 GLY A CA 1
ATOM 755 C C . GLY A 1 93 ? 0.893 -2.386 -0.515 1.00 98.31 93 GLY A C 1
ATOM 756 O O . GLY A 1 93 ? -0.173 -2.708 0.011 1.00 98.31 93 GLY A O 1
ATOM 757 N N . THR A 1 94 ? 2.003 -2.178 0.204 1.00 98.19 94 THR A N 1
ATOM 758 C CA . THR A 1 94 ? 2.040 -2.316 1.673 1.00 98.19 94 THR A CA 1
ATOM 759 C C . THR A 1 94 ? 1.120 -1.303 2.360 1.00 98.19 94 THR A C 1
ATOM 761 O O . THR A 1 94 ? 0.464 -1.639 3.340 1.00 98.19 94 THR A O 1
ATOM 764 N N . SER A 1 95 ? 1.020 -0.072 1.854 1.00 98.62 95 SER A N 1
ATOM 765 C CA . SER A 1 95 ? 0.153 0.957 2.441 1.00 98.62 95 SER A CA 1
ATOM 766 C C . SER A 1 95 ? -1.319 0.550 2.401 1.00 98.62 95 SER A C 1
ATOM 768 O O . SER A 1 95 ? -1.994 0.615 3.428 1.00 98.62 95 SER A O 1
ATOM 770 N N . PHE A 1 96 ? -1.809 0.055 1.261 1.00 98.75 96 PHE A N 1
ATOM 771 C CA . PHE A 1 96 ? -3.167 -0.492 1.164 1.00 98.75 96 PHE A CA 1
ATOM 772 C C . PHE A 1 96 ? -3.363 -1.736 2.037 1.00 98.75 96 PHE A C 1
ATOM 774 O O . PHE A 1 96 ? -4.419 -1.890 2.653 1.00 98.75 96 PHE A O 1
ATOM 781 N N . PHE A 1 97 ? -2.348 -2.598 2.143 1.00 98.31 97 PHE A N 1
ATOM 782 C CA . PHE A 1 97 ? -2.392 -3.751 3.042 1.00 98.31 97 PHE A CA 1
ATOM 783 C C . PHE A 1 97 ? -2.566 -3.324 4.510 1.00 98.31 97 PHE A C 1
ATOM 785 O O . PHE A 1 97 ? -3.487 -3.792 5.178 1.00 98.31 97 PHE A O 1
ATOM 792 N N . ILE A 1 98 ? -1.761 -2.368 4.988 1.00 98.31 98 ILE A N 1
ATOM 793 C CA . ILE A 1 98 ? -1.868 -1.813 6.346 1.00 98.31 98 ILE A CA 1
ATOM 794 C C . ILE A 1 98 ? -3.243 -1.163 6.569 1.00 98.31 98 ILE A C 1
ATOM 796 O O . ILE A 1 98 ? -3.830 -1.329 7.638 1.00 98.31 98 ILE A O 1
ATOM 800 N N . GLN A 1 99 ? -3.795 -0.448 5.579 1.00 98.75 99 GLN A N 1
ATOM 801 C CA . GLN A 1 99 ? -5.161 0.085 5.670 1.00 98.75 99 GLN A CA 1
ATOM 802 C C . GLN A 1 99 ? -6.198 -1.031 5.831 1.00 98.75 99 GLN A C 1
ATOM 804 O O . GLN A 1 99 ? -7.105 -0.905 6.655 1.00 98.75 99 GLN A O 1
ATOM 809 N N . GLY A 1 100 ? -6.053 -2.133 5.092 1.00 98.69 100 GLY A N 1
ATOM 810 C CA . GLY A 1 100 ? -6.926 -3.301 5.206 1.00 98.69 100 GLY A CA 1
ATOM 811 C C . GLY A 1 100 ? -6.878 -3.919 6.596 1.00 98.69 100 GLY A C 1
ATOM 812 O O . GLY A 1 100 ? -7.922 -4.110 7.221 1.00 98.69 100 GLY A O 1
ATOM 813 N N . GLU A 1 101 ? -5.678 -4.123 7.132 1.00 98.31 101 GLU A N 1
ATOM 814 C CA . GLU A 1 101 ? -5.473 -4.600 8.501 1.00 98.31 101 GLU A CA 1
ATOM 815 C C . GLU A 1 101 ? -6.047 -3.627 9.546 1.00 98.31 101 GLU A C 1
ATOM 817 O O . GLU A 1 101 ? -6.685 -4.035 10.524 1.00 98.31 101 GLU A O 1
ATOM 822 N N . ALA A 1 102 ? -5.892 -2.316 9.340 1.00 98.62 102 ALA A N 1
ATOM 823 C CA . ALA A 1 102 ? -6.487 -1.292 10.195 1.00 98.62 102 ALA A CA 1
ATOM 824 C C . ALA A 1 102 ? -8.023 -1.350 10.168 1.00 98.62 102 ALA A C 1
ATOM 826 O O . ALA A 1 102 ? -8.654 -1.279 11.228 1.00 98.62 102 ALA A O 1
ATOM 827 N N . PHE A 1 103 ? -8.638 -1.519 8.995 1.00 98.75 103 PHE A N 1
ATOM 828 C CA . PHE A 1 103 ? -10.086 -1.683 8.861 1.00 98.75 103 PHE A CA 1
ATOM 829 C C . PHE A 1 103 ? -10.579 -2.983 9.507 1.00 98.75 103 PHE A C 1
ATOM 831 O O . PHE A 1 103 ? -11.518 -2.939 10.310 1.00 98.75 103 PHE A O 1
ATOM 838 N N . LEU A 1 104 ? -9.914 -4.116 9.258 1.00 98.31 104 LEU A N 1
ATOM 839 C CA . LEU A 1 104 ? -10.248 -5.394 9.895 1.00 98.31 104 LEU A CA 1
ATOM 840 C C . LEU A 1 104 ? -10.202 -5.296 11.419 1.00 98.31 104 LEU A C 1
ATOM 842 O O . LEU A 1 104 ? -11.137 -5.733 12.090 1.00 98.31 104 LEU A O 1
ATOM 846 N N . SER A 1 105 ? -9.162 -4.665 11.971 1.00 98.06 105 SER A N 1
ATOM 847 C CA . SER A 1 105 ? -9.012 -4.505 13.422 1.00 98.06 105 SER A CA 1
ATOM 848 C C . SER A 1 105 ? -10.122 -3.657 14.066 1.00 98.06 105 SER A C 1
ATOM 850 O O . SER A 1 105 ? -10.391 -3.793 15.260 1.00 98.06 105 SER A O 1
ATOM 852 N N . GLN A 1 106 ? -10.798 -2.819 13.273 1.00 98.06 106 GLN A N 1
ATOM 853 C CA . GLN A 1 106 ? -11.950 -2.008 13.676 1.00 98.06 106 GLN A CA 1
ATOM 854 C C . GLN A 1 106 ? -13.303 -2.685 13.384 1.00 98.06 106 GLN A C 1
ATOM 856 O O . GLN A 1 106 ? -14.346 -2.079 13.626 1.00 98.06 106 GLN A O 1
ATOM 861 N N . GLY A 1 107 ? -13.316 -3.913 12.853 1.00 98.31 107 GLY A N 1
ATOM 862 C CA . GLY A 1 107 ? -14.539 -4.618 12.450 1.00 98.31 107 GLY A CA 1
ATOM 863 C C . GLY A 1 107 ? -15.171 -4.101 11.150 1.00 98.31 107 GLY A C 1
ATOM 864 O O . GLY A 1 107 ? -16.317 -4.434 10.855 1.00 98.31 107 GLY A O 1
ATOM 865 N N . LYS A 1 108 ? -14.439 -3.293 10.376 1.00 98.62 108 LYS A N 1
ATOM 866 C CA . LYS A 1 108 ? -14.863 -2.697 9.100 1.00 98.62 108 LYS A CA 1
ATOM 867 C C . LYS A 1 108 ? -14.512 -3.625 7.935 1.00 98.62 108 LYS A C 1
ATOM 869 O O . LYS A 1 108 ? -13.565 -3.399 7.184 1.00 98.62 108 LYS A O 1
ATOM 874 N N . THR A 1 109 ? -15.205 -4.760 7.865 1.00 98.56 109 THR A N 1
ATOM 875 C CA . THR A 1 109 ? -14.849 -5.854 6.949 1.00 98.56 109 THR A CA 1
ATOM 876 C C . THR A 1 109 ? -15.011 -5.483 5.475 1.00 98.56 109 THR A C 1
ATOM 878 O O . THR A 1 109 ? -14.167 -5.870 4.669 1.00 98.56 109 THR A O 1
ATOM 881 N N . ASP A 1 110 ? -16.043 -4.724 5.109 1.00 98.69 110 ASP A N 1
ATOM 882 C CA . ASP A 1 110 ? -16.296 -4.367 3.707 1.00 98.69 110 ASP A CA 1
ATOM 883 C C . ASP A 1 110 ? -15.238 -3.387 3.174 1.00 98.69 110 ASP A C 1
ATOM 885 O O . ASP A 1 110 ? -14.741 -3.534 2.051 1.00 98.69 110 ASP A O 1
ATOM 889 N N . GLU A 1 111 ? -14.827 -2.425 4.002 1.00 98.62 111 GLU A N 1
ATOM 890 C CA . GLU A 1 111 ? -13.739 -1.497 3.699 1.00 98.62 111 GLU A CA 1
ATOM 891 C C . GLU A 1 111 ? -12.411 -2.240 3.549 1.00 98.62 111 GLU A C 1
ATOM 893 O O . GLU A 1 111 ? -11.693 -2.013 2.575 1.00 98.62 111 GLU A O 1
ATOM 898 N N . ALA A 1 112 ? -12.124 -3.190 4.445 1.00 98.75 112 ALA A N 1
ATOM 899 C CA . ALA A 1 112 ? -10.937 -4.032 4.344 1.00 98.75 112 ALA A CA 1
ATOM 900 C C . ALA A 1 112 ? -10.907 -4.848 3.044 1.00 98.75 112 ALA A C 1
ATOM 902 O O . ALA A 1 112 ? -9.902 -4.852 2.336 1.00 98.75 112 ALA A O 1
ATOM 903 N N . ILE A 1 113 ? -12.020 -5.505 2.689 1.00 98.69 113 ILE A N 1
ATOM 904 C CA . ILE A 1 113 ? -12.135 -6.255 1.428 1.00 98.69 113 ILE A CA 1
ATOM 905 C C . ILE A 1 113 ? -11.854 -5.341 0.235 1.00 98.69 113 ILE A C 1
ATOM 907 O O . ILE A 1 113 ? -11.175 -5.755 -0.704 1.00 98.69 113 ILE A O 1
ATOM 911 N N . THR A 1 114 ? -12.376 -4.116 0.266 1.00 98.62 114 THR A N 1
ATOM 912 C CA . THR A 1 114 ? -12.190 -3.147 -0.816 1.00 98.62 114 THR A CA 1
ATOM 913 C C . THR A 1 114 ? -10.711 -2.825 -1.015 1.00 98.62 114 THR A C 1
ATOM 915 O O . THR A 1 114 ? -10.209 -2.978 -2.126 1.00 98.62 114 THR A O 1
ATOM 918 N N . VAL A 1 115 ? -9.986 -2.467 0.048 1.00 98.44 115 VAL A N 1
ATOM 919 C CA . VAL A 1 115 ? -8.561 -2.112 -0.077 1.00 98.44 115 VAL A CA 1
ATOM 920 C C . VAL A 1 115 ? -7.668 -3.318 -0.379 1.00 98.44 115 VAL A C 1
ATOM 922 O O . VAL A 1 115 ? -6.733 -3.194 -1.168 1.00 98.44 115 VAL A O 1
ATOM 925 N N . PHE A 1 116 ? -7.970 -4.511 0.143 1.00 98.62 116 PHE A N 1
ATOM 926 C CA . PHE A 1 116 ? -7.216 -5.716 -0.224 1.00 98.62 116 PHE A CA 1
ATOM 927 C C . PHE A 1 116 ? -7.393 -6.087 -1.697 1.00 98.62 116 PHE A C 1
ATOM 929 O O . PHE A 1 116 ? -6.435 -6.521 -2.337 1.00 98.62 116 PHE A O 1
ATOM 936 N N . LYS A 1 117 ? -8.589 -5.887 -2.262 1.00 98.62 117 LYS A N 1
ATOM 937 C CA . LYS A 1 117 ? -8.795 -6.054 -3.706 1.00 98.62 117 LYS A CA 1
ATOM 938 C C . LYS A 1 117 ? -7.951 -5.078 -4.510 1.00 98.62 117 LYS A C 1
ATOM 940 O O . LYS A 1 117 ? -7.342 -5.509 -5.478 1.00 98.62 117 LYS A O 1
ATOM 945 N N . THR A 1 118 ? -7.832 -3.823 -4.075 1.00 98.38 118 THR A N 1
ATOM 946 C CA . THR A 1 118 ? -6.932 -2.857 -4.722 1.00 98.38 118 THR A CA 1
ATOM 947 C C . THR A 1 118 ? -5.488 -3.359 -4.759 1.00 98.38 118 THR A C 1
ATOM 949 O O . THR A 1 118 ? -4.848 -3.255 -5.800 1.00 98.38 118 THR A O 1
ATOM 952 N N . VAL A 1 119 ? -4.979 -3.976 -3.684 1.00 97.94 119 VAL A N 1
ATOM 953 C CA . VAL A 1 119 ? -3.634 -4.588 -3.704 1.00 97.94 119 VAL A CA 1
ATOM 954 C C . VAL A 1 119 ? -3.540 -5.673 -4.776 1.00 97.94 119 VAL A C 1
ATOM 956 O O . VAL A 1 119 ? -2.618 -5.655 -5.583 1.00 97.94 119 VAL A O 1
ATOM 959 N N . ILE A 1 120 ? -4.499 -6.601 -4.806 1.00 97.94 120 ILE A N 1
ATOM 960 C CA . ILE A 1 120 ? -4.488 -7.740 -5.736 1.00 97.94 120 ILE A CA 1
ATOM 961 C C . ILE A 1 120 ? -4.605 -7.276 -7.195 1.00 97.94 120 ILE A C 1
ATOM 963 O O . ILE A 1 120 ? -3.926 -7.813 -8.068 1.00 97.94 120 ILE A O 1
ATOM 967 N N . GLU A 1 121 ? -5.481 -6.310 -7.459 1.00 98.06 121 GLU A N 1
ATOM 968 C CA . GLU A 1 121 ? -5.848 -5.882 -8.810 1.00 98.06 121 GLU A CA 1
ATOM 969 C C . GLU A 1 121 ? -4.874 -4.845 -9.388 1.00 98.06 121 GLU A C 1
ATOM 971 O O . GLU A 1 121 ? -4.591 -4.891 -10.585 1.00 98.06 121 GLU A O 1
ATOM 976 N N . GLU A 1 122 ? -4.341 -3.935 -8.565 1.00 97.94 122 GLU A N 1
ATOM 977 C CA . GLU A 1 122 ? -3.504 -2.816 -9.031 1.00 97.94 122 GLU A CA 1
ATOM 978 C C . GLU A 1 122 ? -2.021 -2.938 -8.656 1.00 97.94 122 GLU A C 1
ATOM 980 O O . GLU A 1 122 ? -1.183 -2.351 -9.337 1.00 97.94 122 GLU A O 1
ATOM 985 N N . TYR A 1 123 ? -1.677 -3.693 -7.609 1.00 98.06 123 TYR A N 1
ATOM 986 C CA . TYR A 1 123 ? -0.320 -3.745 -7.040 1.00 98.06 123 TYR A CA 1
ATOM 987 C C . TYR A 1 123 ? 0.137 -5.182 -6.750 1.00 98.06 123 TYR A C 1
ATOM 989 O O . TYR A 1 123 ? 0.868 -5.442 -5.794 1.00 98.06 123 TYR A O 1
ATOM 997 N N . GLY A 1 124 ? -0.316 -6.138 -7.567 1.00 97.38 124 GLY A N 1
ATOM 998 C CA . GLY A 1 124 ? -0.210 -7.571 -7.284 1.00 97.38 124 GLY A CA 1
ATOM 999 C C . GLY A 1 124 ? 1.213 -8.138 -7.219 1.00 97.38 124 GLY A C 1
ATOM 1000 O O . GLY A 1 124 ? 1.380 -9.247 -6.717 1.00 97.38 124 GLY A O 1
ATOM 1001 N N . TYR A 1 125 ? 2.231 -7.408 -7.696 1.00 97.81 125 TYR A N 1
ATOM 1002 C CA . TYR A 1 125 ? 3.641 -7.809 -7.571 1.00 97.81 125 TYR A CA 1
ATOM 1003 C C . TYR A 1 125 ? 4.392 -7.106 -6.435 1.00 97.81 125 TYR A C 1
ATOM 1005 O O . TYR A 1 125 ? 5.596 -7.330 -6.285 1.00 97.81 125 TYR A O 1
ATOM 1013 N N . ALA A 1 126 ? 3.705 -6.287 -5.631 1.00 97.00 126 ALA A N 1
ATOM 1014 C CA . ALA A 1 126 ? 4.291 -5.673 -4.450 1.00 97.00 126 ALA A CA 1
ATOM 1015 C C . ALA A 1 126 ? 4.826 -6.743 -3.490 1.00 97.00 126 ALA A C 1
ATOM 1017 O O . ALA A 1 126 ? 4.146 -7.715 -3.153 1.00 97.00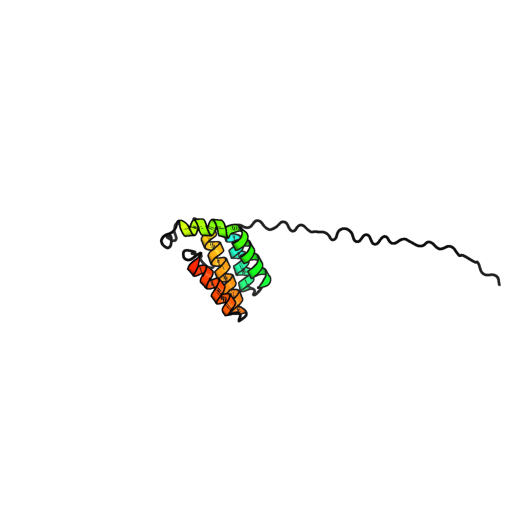 126 ALA A O 1
ATOM 1018 N N . GLN A 1 127 ? 6.060 -6.546 -3.042 1.00 94.12 127 GLN A N 1
ATOM 1019 C CA . GLN A 1 127 ? 6.745 -7.405 -2.090 1.00 94.12 127 GLN A CA 1
ATOM 1020 C C . GLN A 1 127 ? 7.419 -6.537 -1.045 1.00 94.12 127 GLN A C 1
ATOM 1022 O O . GLN A 1 127 ? 8.257 -5.696 -1.355 1.00 94.12 127 GLN A O 1
ATOM 1027 N N . ASN A 1 128 ? 7.096 -6.768 0.215 1.00 89.38 128 ASN A N 1
ATOM 1028 C CA . ASN A 1 128 ? 7.781 -6.107 1.305 1.00 89.38 128 ASN A CA 1
ATOM 1029 C C . ASN A 1 128 ? 7.965 -7.089 2.452 1.00 89.38 128 ASN A C 1
ATOM 1031 O O . ASN A 1 128 ? 7.176 -8.019 2.615 1.00 89.38 128 ASN A O 1
ATOM 1035 N N . TRP A 1 129 ? 9.026 -6.884 3.218 1.00 79.31 129 TRP A N 1
ATOM 1036 C CA . TRP A 1 129 ? 9.260 -7.636 4.438 1.00 79.31 129 TRP A CA 1
ATOM 1037 C C . TRP A 1 129 ? 8.810 -6.767 5.595 1.00 79.31 129 TRP A C 1
ATOM 1039 O O . TRP A 1 129 ? 9.279 -5.633 5.729 1.00 79.31 129 TRP A O 1
ATOM 1049 N N . ASP A 1 130 ? 7.890 -7.292 6.395 1.00 64.25 130 ASP A N 1
ATOM 1050 C CA . ASP A 1 130 ? 7.500 -6.633 7.632 1.00 64.25 130 ASP A CA 1
ATOM 1051 C C . ASP A 1 130 ? 8.766 -6.424 8.492 1.00 64.25 130 ASP A C 1
ATOM 1053 O O . ASP A 1 130 ? 9.581 -7.351 8.597 1.00 64.25 130 ASP A O 1
ATOM 1057 N N . PRO A 1 131 ? 8.987 -5.207 9.023 1.00 62.06 131 PRO A N 1
ATOM 1058 C CA . PRO A 1 131 ? 10.179 -4.878 9.801 1.00 62.06 131 PRO A CA 1
ATOM 1059 C C . PRO A 1 131 ? 10.269 -5.61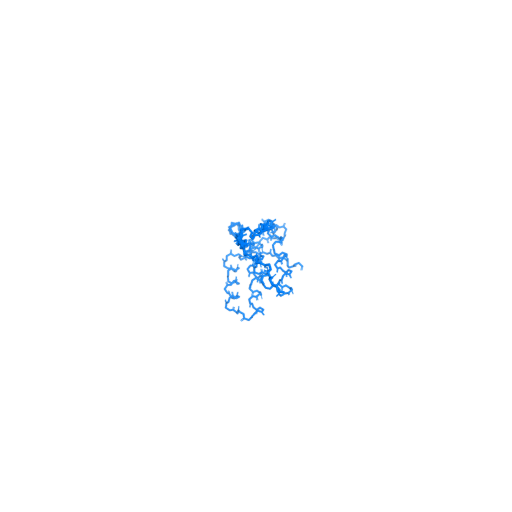6 11.145 1.00 62.06 131 PRO A C 1
ATOM 1061 O O . PRO A 1 131 ? 9.218 -5.987 11.717 1.00 62.06 131 PRO A O 1
#

Radius of gyration: 26.34 Å; chains: 1; bounding box: 39×80×68 Å

Sequence (131 aa):
MKGLKFKVIVAFFLVLWCSGGLVANAEEEELSPKAFIMRAWEAWGAKDFEKTFYYTERCIERYSEKAKEEQAFLEAFPSTEVMELYEALNAVGTSFFIQGEAFLSQGKTDEAITVFKTVIEEYGYAQNWDP

pLDDT: mean 85.9, std 20.18, range [39.62, 98.75]

Secondary structure (DSSP, 8-state):
--------------------------------HHHHHHHHHHHHHTT-HHHHHHHHHHHHHHHHHHHHHHHHT-SSPPPTTTGGGGHHHHHHHHHHHHHHHHHHHTT-HHHHHHHHHHHHHH-TT------